Protein AF-W6TJW4-F1 (afdb_monomer_lite)

Sequence (112 aa):
MQLACTGLSKCDLFFLIGDEPINCIIERNNGVIGIVMIYIAALDMEVERIFNLINNDNFIELVNIDIENLTNHIKLFLQDSEFCSDLSELNYKDEFISFINIVNLNIGAEDR

Radius of gyration: 20.38 Å; chains: 1; bounding box: 44×28×56 Å

pLDDT: mean 82.29, std 10.37, range [35.94, 95.62]

Structure (mmCIF, N/CA/C/O backbone):
data_AF-W6TJW4-F1
#
_entry.id   AF-W6TJW4-F1
#
loop_
_atom_site.group_PDB
_atom_site.id
_atom_site.type_symbol
_atom_site.label_atom_id
_atom_site.label_alt_id
_atom_site.label_comp_id
_atom_site.label_asym_id
_atom_site.label_entity_id
_atom_site.label_seq_id
_atom_site.pdbx_PDB_ins_code
_atom_site.Cartn_x
_atom_site.Cartn_y
_atom_site.Cartn_z
_atom_site.occupancy
_atom_site.B_iso_or_equiv
_atom_site.auth_seq_id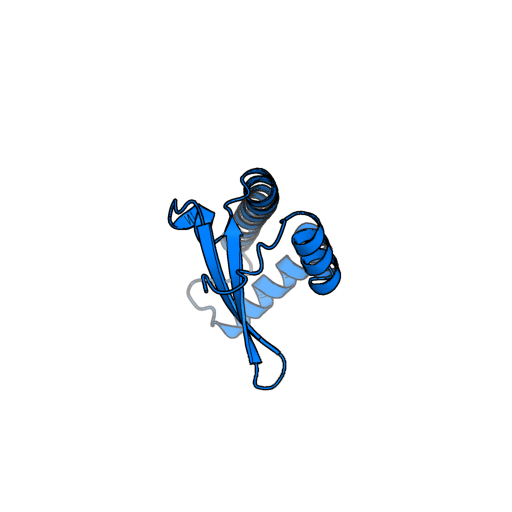
_atom_site.auth_comp_id
_atom_site.auth_asym_id
_atom_site.auth_atom_id
_atom_site.pdbx_PDB_model_num
ATOM 1 N N . MET A 1 1 ? -6.638 0.870 5.060 1.00 87.62 1 MET A N 1
ATOM 2 C CA . MET A 1 1 ? -6.354 -0.216 4.093 1.00 87.62 1 MET A CA 1
ATOM 3 C C . MET A 1 1 ? -6.966 -1.555 4.454 1.00 87.62 1 MET A C 1
ATOM 5 O O . MET A 1 1 ? -7.730 -2.053 3.645 1.00 87.62 1 MET A O 1
ATOM 9 N N . GLN A 1 2 ? -6.713 -2.121 5.640 1.00 90.25 2 GLN A N 1
ATOM 10 C CA . GLN A 1 2 ? -7.286 -3.424 6.026 1.00 90.25 2 GLN A CA 1
ATOM 11 C C . GLN A 1 2 ? -8.803 -3.508 5.796 1.00 90.25 2 GLN A C 1
ATOM 13 O O . GLN A 1 2 ? -9.254 -4.413 5.106 1.00 90.25 2 GLN A O 1
ATOM 18 N N . LEU A 1 3 ? -9.568 -2.512 6.265 1.00 92.81 3 LEU A N 1
ATOM 19 C CA . LEU A 1 3 ? -11.016 -2.436 6.023 1.00 92.81 3 LEU A CA 1
ATOM 20 C C . LEU A 1 3 ? -11.370 -2.456 4.532 1.00 92.81 3 LEU A C 1
ATOM 22 O O . LEU A 1 3 ? -12.321 -3.123 4.136 1.00 92.81 3 LEU A O 1
ATOM 26 N N . ALA A 1 4 ? -10.594 -1.769 3.688 1.00 92.00 4 ALA A N 1
ATOM 27 C CA . ALA A 1 4 ? -10.803 -1.771 2.243 1.00 92.00 4 ALA A CA 1
ATOM 28 C C . ALA A 1 4 ? -10.655 -3.181 1.651 1.00 92.00 4 ALA A C 1
ATOM 30 O O . ALA A 1 4 ? -11.525 -3.590 0.890 1.00 92.00 4 ALA A O 1
ATOM 31 N N . CYS A 1 5 ? -9.622 -3.926 2.058 1.00 93.81 5 CYS A N 1
ATOM 32 C CA . CYS A 1 5 ? -9.333 -5.269 1.552 1.00 93.81 5 CYS A CA 1
ATOM 33 C C . CYS A 1 5 ? -10.286 -6.347 2.088 1.00 93.81 5 CYS A C 1
ATOM 35 O O . CYS A 1 5 ? -10.602 -7.291 1.374 1.00 93.81 5 CYS A O 1
ATOM 37 N N . THR A 1 6 ? -10.735 -6.234 3.340 1.00 95.06 6 THR A N 1
ATOM 38 C CA . THR A 1 6 ? -11.604 -7.244 3.971 1.00 95.06 6 THR A CA 1
ATOM 39 C C . THR A 1 6 ? -13.091 -6.998 3.733 1.00 95.06 6 THR A C 1
ATOM 41 O O . THR A 1 6 ? -13.908 -7.872 4.009 1.00 95.06 6 THR A O 1
ATOM 44 N N . GLY A 1 7 ? -13.465 -5.802 3.272 1.00 93.75 7 GLY A N 1
ATOM 45 C CA . GLY A 1 7 ? -14.864 -5.394 3.136 1.00 93.75 7 GLY A CA 1
ATOM 46 C C . GLY A 1 7 ? -15.562 -5.102 4.470 1.00 93.75 7 GLY A C 1
ATOM 47 O O . GLY A 1 7 ? -16.747 -4.776 4.473 1.00 93.75 7 GLY A O 1
ATOM 48 N N . LEU A 1 8 ? -14.847 -5.175 5.598 1.00 95.62 8 LEU A N 1
ATOM 49 C CA . LEU A 1 8 ? -15.407 -4.872 6.913 1.00 95.62 8 LEU A CA 1
ATOM 50 C C . LEU A 1 8 ? -15.755 -3.381 7.042 1.00 95.62 8 LEU A C 1
ATOM 52 O O . LEU A 1 8 ? -15.122 -2.506 6.440 1.00 95.62 8 LEU A O 1
ATOM 56 N N . SER A 1 9 ? -16.771 -3.099 7.859 1.00 93.44 9 SER A N 1
ATOM 57 C CA . SER A 1 9 ? -17.258 -1.745 8.143 1.00 93.44 9 SER A CA 1
ATOM 58 C C . SER A 1 9 ? -16.556 -1.072 9.325 1.00 93.44 9 SER A C 1
ATOM 60 O O . SER A 1 9 ? -16.663 0.142 9.469 1.00 93.44 9 SER A O 1
ATOM 62 N N . LYS A 1 10 ? -15.837 -1.831 10.157 1.00 91.69 10 LYS A N 1
ATOM 63 C CA . LYS A 1 10 ? -15.088 -1.332 11.318 1.00 91.69 10 LYS A CA 1
ATOM 64 C C . LYS A 1 10 ? -13.952 -2.279 11.706 1.00 91.69 10 LYS A C 1
ATOM 66 O O . LYS A 1 10 ? -14.010 -3.462 11.365 1.00 91.69 10 LYS A O 1
ATOM 71 N N . CYS A 1 11 ? -12.947 -1.771 12.414 1.00 89.31 11 CYS A N 1
ATOM 72 C CA . CYS A 1 11 ? -11.929 -2.571 13.097 1.00 89.31 11 CYS A CA 1
ATOM 73 C C . CYS A 1 11 ? -11.645 -2.015 14.490 1.00 89.31 11 CYS A C 1
ATOM 75 O O . CYS A 1 11 ? -11.729 -0.807 14.706 1.00 89.31 11 CYS A O 1
ATOM 77 N N . ASP A 1 12 ? -11.250 -2.900 15.395 1.00 88.06 12 ASP A N 1
ATOM 78 C CA . ASP A 1 12 ? -10.780 -2.521 16.720 1.00 88.06 12 ASP A CA 1
ATOM 79 C C . ASP A 1 1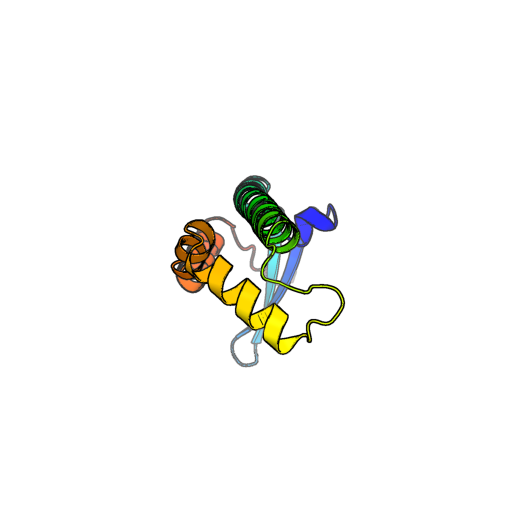2 ? -9.270 -2.253 16.664 1.00 88.06 12 ASP A C 1
ATOM 81 O O . ASP A 1 12 ? -8.499 -3.054 16.126 1.00 88.06 12 ASP A O 1
ATOM 85 N N . LEU A 1 13 ? -8.851 -1.107 17.194 1.00 86.75 13 LEU A N 1
ATOM 86 C CA . LEU A 1 13 ? -7.458 -0.732 17.379 1.00 86.75 13 LEU A CA 1
ATOM 87 C C . LEU A 1 13 ? -7.136 -0.796 18.872 1.00 86.75 13 LEU A C 1
ATOM 89 O O . LEU A 1 13 ? -7.585 0.046 19.649 1.00 86.75 13 LEU A O 1
ATOM 93 N N . PHE A 1 14 ? -6.315 -1.776 19.241 1.00 85.94 14 PHE A N 1
ATOM 94 C CA . PHE A 1 14 ? -5.827 -1.962 20.603 1.00 85.94 14 PHE A CA 1
ATOM 95 C C . PHE A 1 14 ? -4.397 -1.443 20.734 1.00 85.94 14 PHE A C 1
ATOM 97 O O . PHE A 1 14 ? -3.522 -1.825 19.955 1.00 85.94 14 PHE A O 1
ATOM 104 N N . PHE A 1 15 ? -4.146 -0.603 21.732 1.00 83.50 15 PHE A N 1
ATOM 105 C CA . PHE A 1 15 ? -2.803 -0.134 22.075 1.00 83.50 15 PHE A CA 1
ATOM 106 C C . PHE A 1 15 ? -2.690 0.149 23.573 1.00 83.50 15 PHE A C 1
ATOM 108 O O . PHE A 1 15 ? -3.692 0.336 24.256 1.00 83.50 15 PHE A O 1
ATOM 115 N N . LEU A 1 16 ? -1.461 0.152 24.089 1.00 82.94 16 LEU A N 1
ATOM 116 C CA . LEU A 1 16 ? -1.172 0.455 25.490 1.00 82.94 16 LEU A CA 1
ATOM 117 C C . LEU A 1 16 ? -0.675 1.899 25.623 1.00 82.94 16 LEU A C 1
ATOM 119 O O . LEU A 1 16 ? 0.184 2.328 24.847 1.00 82.94 16 LEU A O 1
ATOM 123 N N . ILE A 1 17 ? -1.165 2.625 26.629 1.00 81.81 17 ILE A N 1
ATOM 124 C CA . ILE A 1 17 ? -0.545 3.867 27.111 1.00 81.81 17 ILE A CA 1
ATOM 125 C C . ILE A 1 17 ? -0.008 3.583 28.517 1.00 81.81 17 ILE A C 1
ATOM 127 O O . ILE A 1 17 ? -0.762 3.517 29.484 1.00 81.81 17 ILE A O 1
ATOM 131 N N . GLY A 1 18 ? 1.306 3.372 28.633 1.00 87.56 18 GLY A N 1
ATOM 132 C CA . GLY A 1 18 ? 1.882 2.790 29.849 1.00 87.56 18 GLY A CA 1
ATOM 133 C C . GLY A 1 18 ? 1.407 1.345 30.021 1.00 87.56 18 GLY A C 1
ATOM 134 O O . GLY A 1 18 ? 1.543 0.554 29.090 1.00 87.56 18 GLY A O 1
ATOM 135 N N . ASP A 1 19 ? 0.822 1.031 31.178 1.00 89.06 19 ASP A N 1
ATOM 136 C CA . ASP A 1 19 ? 0.239 -0.288 31.474 1.00 89.06 19 ASP A CA 1
ATOM 137 C C . ASP A 1 19 ? -1.282 -0.347 31.214 1.00 89.06 19 ASP A C 1
ATOM 139 O O . ASP A 1 19 ? -1.912 -1.381 31.434 1.00 89.06 19 ASP A O 1
ATOM 143 N N . GLU A 1 20 ? -1.892 0.753 30.759 1.00 86.56 20 GLU A N 1
ATOM 144 C CA . GLU A 1 20 ? -3.338 0.851 30.555 1.00 86.56 20 GLU A CA 1
ATOM 145 C C . GLU A 1 20 ? -3.727 0.466 29.115 1.00 86.56 20 GLU A C 1
ATOM 147 O O . GLU A 1 20 ? -3.211 1.064 28.159 1.00 86.56 20 GLU A O 1
ATOM 152 N N . PRO A 1 21 ? -4.622 -0.524 28.924 1.00 86.00 21 PRO A N 1
ATOM 153 C CA . PRO A 1 21 ? -5.103 -0.903 27.606 1.00 86.00 21 PRO A CA 1
ATOM 154 C C . PRO A 1 21 ? -6.183 0.052 27.107 1.00 86.00 21 PRO A C 1
ATOM 156 O O . PRO A 1 21 ? -7.196 0.272 27.763 1.00 86.00 21 PRO A O 1
ATOM 159 N N . ILE A 1 22 ? -5.995 0.557 25.891 1.00 82.06 22 ILE A N 1
ATOM 160 C CA . ILE A 1 22 ? -6.970 1.376 25.179 1.00 82.06 22 ILE A CA 1
ATOM 161 C C . ILE A 1 22 ? -7.523 0.576 24.003 1.00 82.06 22 ILE A C 1
ATOM 163 O O . ILE A 1 22 ? -6.767 0.016 23.204 1.00 82.06 22 ILE A O 1
ATOM 167 N N . ASN A 1 23 ? -8.852 0.545 23.891 1.00 85.62 23 ASN A N 1
ATOM 168 C CA . ASN A 1 23 ? -9.563 0.024 22.730 1.00 85.62 23 ASN A CA 1
ATOM 169 C C . ASN A 1 23 ? -10.287 1.165 22.006 1.00 85.62 23 ASN A C 1
ATOM 171 O O . ASN A 1 23 ? -11.151 1.833 22.580 1.00 85.62 23 ASN A O 1
ATOM 175 N N . CYS A 1 24 ? -9.953 1.360 20.735 1.00 83.62 24 CYS A N 1
ATOM 176 C CA . CYS A 1 24 ? -10.596 2.332 19.864 1.00 83.62 24 CYS A CA 1
ATOM 177 C C . CYS A 1 24 ? -11.294 1.622 18.708 1.00 83.62 24 CYS A C 1
ATOM 179 O O . CYS A 1 24 ? -10.676 0.832 17.997 1.00 83.62 24 CYS A O 1
ATOM 181 N N . ILE A 1 25 ? -12.550 1.976 18.446 1.00 87.19 25 ILE A N 1
ATOM 182 C CA . ILE A 1 25 ? -13.241 1.507 17.243 1.00 87.19 25 ILE A CA 1
ATOM 183 C C . ILE A 1 25 ? -12.934 2.473 16.099 1.00 87.19 25 ILE A C 1
ATOM 185 O O . ILE A 1 25 ? -13.227 3.666 16.184 1.00 87.19 25 ILE A O 1
ATOM 189 N N . ILE A 1 26 ? -12.377 1.947 15.008 1.00 86.62 26 ILE A N 1
ATOM 190 C CA . ILE A 1 26 ? -12.167 2.683 13.761 1.00 86.62 26 ILE A CA 1
ATOM 191 C C . ILE A 1 26 ? -13.250 2.275 12.773 1.00 86.62 26 ILE A C 1
ATOM 193 O O . ILE A 1 26 ? -13.295 1.136 12.300 1.00 86.62 26 ILE A O 1
ATOM 197 N N . GLU A 1 27 ? -14.113 3.223 12.426 1.00 90.19 27 GLU A N 1
ATOM 198 C CA . GLU A 1 27 ? -15.106 3.036 11.376 1.00 90.19 27 GLU A CA 1
ATOM 199 C C . GLU A 1 27 ? -14.481 3.153 9.983 1.00 90.19 27 GLU A C 1
ATOM 201 O O . GLU A 1 27 ? -13.530 3.902 9.736 1.00 90.19 27 GLU A O 1
ATOM 206 N N . ARG A 1 28 ? -15.043 2.409 9.030 1.00 90.75 28 ARG A N 1
ATOM 207 C CA . ARG A 1 28 ? -14.634 2.473 7.632 1.00 90.75 28 ARG A CA 1
ATOM 208 C C . ARG A 1 28 ? -14.928 3.859 7.064 1.00 90.75 28 ARG A C 1
ATOM 210 O O . ARG A 1 28 ? -16.068 4.190 6.753 1.00 90.75 28 ARG A O 1
ATOM 217 N N . ASN A 1 29 ? -13.871 4.614 6.795 1.00 89.19 29 ASN A N 1
ATOM 218 C CA . ASN A 1 29 ? -13.966 5.885 6.094 1.00 89.19 29 ASN A CA 1
ATOM 219 C C . ASN A 1 29 ? -13.631 5.710 4.602 1.00 89.19 29 ASN A C 1
ATOM 221 O O . ASN A 1 29 ? -12.465 5.608 4.220 1.00 89.19 29 ASN A O 1
ATOM 225 N N . ASN A 1 30 ? -14.660 5.677 3.748 1.00 89.81 30 ASN A N 1
ATOM 226 C CA . ASN A 1 30 ? -14.481 5.533 2.297 1.00 89.81 30 ASN A CA 1
ATOM 227 C C . ASN A 1 30 ? -13.762 6.729 1.651 1.00 89.81 30 ASN A C 1
ATOM 229 O O . ASN A 1 30 ? -13.099 6.536 0.637 1.00 89.81 30 ASN A O 1
ATOM 233 N N . GLY A 1 31 ? -13.857 7.932 2.227 1.00 87.75 31 GLY A N 1
ATOM 234 C CA . GLY A 1 31 ? -13.129 9.106 1.738 1.00 87.75 31 GLY A CA 1
ATOM 235 C C . GLY A 1 31 ? -11.620 8.945 1.923 1.00 87.75 31 GLY A C 1
ATOM 236 O O . GLY A 1 31 ? -10.864 9.062 0.963 1.00 87.75 31 GLY A O 1
ATOM 237 N N . VAL A 1 32 ? -11.195 8.560 3.132 1.00 84.69 32 VAL A N 1
ATOM 238 C CA . VAL A 1 32 ? -9.784 8.252 3.431 1.00 84.69 32 VAL A CA 1
ATOM 239 C C . VAL A 1 32 ? -9.292 7.072 2.593 1.00 84.69 32 VAL A C 1
ATOM 241 O O . VAL A 1 32 ? -8.205 7.127 2.029 1.00 84.69 32 VAL A O 1
ATOM 244 N N . ILE A 1 33 ? -10.096 6.012 2.460 1.00 88.94 33 ILE A N 1
ATOM 245 C CA . ILE A 1 33 ? -9.747 4.873 1.598 1.00 88.94 33 ILE A CA 1
ATOM 246 C C . ILE A 1 33 ? -9.546 5.332 0.151 1.00 88.94 33 ILE A C 1
ATOM 248 O O . ILE A 1 33 ? -8.572 4.919 -0.466 1.00 88.94 33 ILE A O 1
ATOM 252 N N . GLY A 1 34 ? -10.423 6.187 -0.379 1.00 89.38 34 GLY A N 1
ATOM 253 C CA . GLY A 1 34 ? -10.297 6.728 -1.732 1.00 89.38 34 GLY A CA 1
ATOM 254 C C . GLY A 1 34 ? -8.979 7.471 -1.946 1.00 89.38 34 GLY A C 1
ATOM 255 O O . GLY A 1 34 ? -8.291 7.201 -2.924 1.00 89.38 34 GLY A O 1
ATOM 256 N N . ILE A 1 35 ? -8.589 8.329 -0.998 1.00 85.31 35 ILE A N 1
ATOM 257 C CA . ILE A 1 35 ? -7.301 9.041 -1.033 1.00 85.31 35 ILE A CA 1
ATOM 258 C C . ILE A 1 35 ? -6.138 8.045 -1.080 1.00 85.31 35 ILE A C 1
ATOM 260 O O . ILE A 1 35 ? -5.291 8.134 -1.962 1.00 85.31 35 ILE A O 1
ATOM 264 N N . VAL A 1 36 ? -6.118 7.052 -0.186 1.00 85.62 36 VAL A N 1
ATOM 265 C CA . VAL A 1 36 ? -5.037 6.052 -0.160 1.00 85.62 36 VAL A CA 1
ATOM 266 C C . VAL A 1 36 ? -4.997 5.225 -1.451 1.00 85.62 36 VAL A C 1
ATOM 268 O O . VAL A 1 36 ? -3.917 4.916 -1.946 1.00 85.62 36 VAL A O 1
ATOM 271 N N . MET A 1 37 ? -6.151 4.895 -2.034 1.00 88.56 37 MET A N 1
ATOM 272 C CA . MET A 1 37 ? -6.209 4.149 -3.296 1.00 88.56 37 MET A CA 1
ATOM 273 C C . MET A 1 37 ? -5.634 4.935 -4.481 1.00 88.56 37 MET A C 1
ATOM 275 O O . MET A 1 37 ? -5.068 4.313 -5.375 1.00 88.56 37 MET A O 1
ATOM 279 N N . ILE A 1 38 ? -5.716 6.271 -4.483 1.00 88.31 38 ILE A N 1
ATOM 280 C CA . ILE A 1 38 ? -5.056 7.109 -5.501 1.00 88.31 38 ILE A CA 1
ATOM 281 C C . ILE A 1 38 ? -3.534 6.938 -5.423 1.00 88.31 38 ILE A C 1
ATOM 283 O O . ILE A 1 38 ? -2.898 6.689 -6.444 1.00 88.31 38 ILE A O 1
ATOM 287 N N . TYR A 1 39 ? -2.961 6.994 -4.217 1.00 85.44 39 TYR A N 1
ATOM 288 C CA . TYR A 1 39 ? -1.526 6.762 -4.021 1.00 85.44 39 TYR A CA 1
ATOM 289 C C . TYR A 1 39 ? -1.106 5.346 -4.425 1.00 85.44 39 TYR A C 1
ATOM 291 O O . TYR A 1 39 ? -0.068 5.172 -5.056 1.00 85.44 39 TYR A O 1
ATOM 299 N N . ILE A 1 40 ? -1.917 4.333 -4.103 1.00 88.50 40 ILE A N 1
ATOM 300 C CA . ILE A 1 40 ? -1.641 2.945 -4.504 1.00 88.50 40 ILE A CA 1
ATOM 301 C C . ILE A 1 40 ? -1.654 2.801 -6.027 1.00 88.50 40 ILE A C 1
ATOM 303 O O . ILE A 1 40 ? -0.765 2.158 -6.572 1.00 88.50 40 ILE A O 1
ATOM 307 N N . ALA A 1 41 ? -2.625 3.406 -6.713 1.00 90.12 41 ALA A N 1
ATOM 308 C CA . ALA A 1 41 ? -2.694 3.358 -8.170 1.00 90.12 41 ALA A CA 1
ATOM 309 C C . ALA A 1 41 ? -1.480 4.035 -8.826 1.00 90.12 41 ALA A C 1
ATOM 311 O O . ALA A 1 41 ? -0.932 3.505 -9.787 1.00 90.12 41 ALA A O 1
ATOM 312 N N . ALA A 1 42 ? -1.031 5.174 -8.292 1.00 88.81 42 ALA A N 1
ATOM 313 C CA . ALA A 1 42 ? 0.176 5.842 -8.772 1.00 88.81 42 ALA A CA 1
ATOM 314 C C . ALA A 1 42 ? 1.441 4.995 -8.533 1.00 88.81 42 ALA A C 1
ATOM 316 O O . ALA A 1 42 ? 2.283 4.884 -9.421 1.00 88.81 42 ALA A O 1
ATOM 317 N N . LEU A 1 43 ? 1.539 4.329 -7.378 1.00 87.69 43 LEU A N 1
ATOM 318 C CA . LEU A 1 43 ? 2.638 3.405 -7.090 1.00 87.69 43 LEU A CA 1
ATOM 319 C C . LEU A 1 43 ? 2.649 2.210 -8.053 1.00 87.69 43 LEU A C 1
ATOM 321 O O . LEU A 1 43 ? 3.716 1.817 -8.513 1.00 87.69 43 LEU A O 1
ATOM 325 N N . ASP A 1 44 ? 1.482 1.651 -8.373 1.00 90.62 44 ASP A N 1
ATOM 326 C CA . ASP A 1 44 ? 1.352 0.536 -9.319 1.00 90.62 44 ASP A CA 1
ATOM 327 C C . ASP A 1 44 ? 1.837 0.934 -10.725 1.00 90.62 44 ASP A C 1
ATOM 329 O O . ASP A 1 44 ? 2.628 0.220 -11.342 1.00 90.62 44 ASP A O 1
ATOM 333 N N . MET A 1 45 ? 1.469 2.139 -11.183 1.00 90.44 45 MET A N 1
ATOM 334 C CA . MET A 1 45 ? 1.967 2.702 -12.445 1.00 90.44 45 MET A CA 1
ATOM 335 C C . MET A 1 45 ? 3.490 2.890 -12.442 1.00 90.44 45 MET A C 1
ATOM 337 O O . MET A 1 45 ? 4.147 2.600 -13.442 1.00 90.44 45 MET A O 1
ATOM 341 N N . GLU A 1 46 ? 4.074 3.349 -11.334 1.00 88.62 46 GLU A N 1
ATOM 342 C CA . GLU A 1 46 ? 5.529 3.510 -11.227 1.00 88.62 46 GLU A CA 1
ATOM 343 C C . GLU A 1 46 ? 6.270 2.171 -11.216 1.00 88.62 46 GLU A C 1
ATOM 345 O O . GLU A 1 46 ? 7.320 2.043 -11.850 1.00 88.62 46 GLU A O 1
ATOM 350 N N . VAL A 1 47 ? 5.717 1.148 -10.559 1.00 89.50 47 VAL A N 1
ATOM 351 C CA . VAL A 1 47 ? 6.266 -0.214 -10.607 1.00 89.50 47 VAL A CA 1
ATOM 352 C C . VAL A 1 47 ? 6.254 -0.741 -12.041 1.00 89.50 47 VAL A C 1
ATOM 354 O O . VAL A 1 47 ? 7.271 -1.257 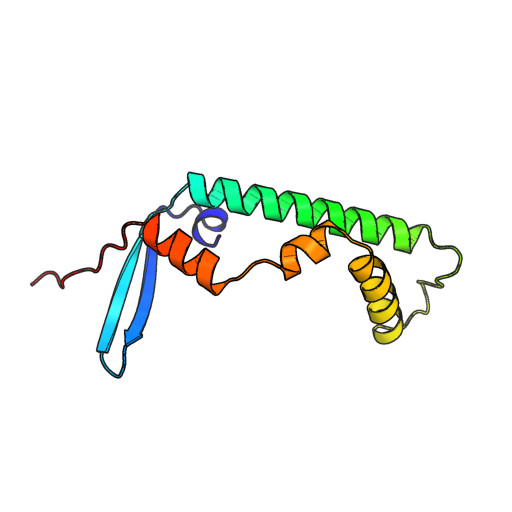-12.510 1.00 89.50 47 VAL A O 1
ATOM 357 N N . GLU A 1 48 ? 5.146 -0.568 -12.764 1.00 91.19 48 GLU A N 1
ATOM 358 C CA . GLU A 1 48 ? 5.045 -0.960 -14.171 1.00 91.19 48 GLU A CA 1
ATOM 359 C C . GLU A 1 48 ? 6.036 -0.182 -15.053 1.00 91.19 48 GLU A C 1
ATOM 361 O O . GLU A 1 48 ? 6.712 -0.768 -15.905 1.00 91.19 48 GLU A O 1
ATOM 366 N N . ARG A 1 49 ? 6.192 1.129 -14.824 1.00 89.69 49 ARG A N 1
ATOM 367 C CA . ARG A 1 49 ? 7.166 1.970 -15.534 1.00 89.69 49 ARG A CA 1
ATOM 368 C C . ARG A 1 49 ? 8.592 1.458 -15.339 1.00 89.69 49 ARG A C 1
ATOM 370 O O . ARG A 1 49 ? 9.308 1.279 -16.323 1.00 89.69 49 ARG A O 1
ATOM 377 N N . ILE A 1 50 ? 9.003 1.201 -14.096 1.00 88.06 50 ILE A N 1
ATOM 378 C CA . ILE A 1 50 ? 10.346 0.696 -13.771 1.00 88.06 50 ILE A CA 1
ATOM 379 C C . ILE A 1 50 ? 10.559 -0.690 -14.383 1.00 88.06 50 ILE A C 1
ATOM 381 O O . ILE A 1 50 ? 11.596 -0.933 -14.998 1.00 88.06 50 ILE A O 1
ATOM 385 N N . PHE A 1 51 ? 9.570 -1.579 -14.285 1.00 87.81 51 PHE A N 1
ATOM 386 C CA . PHE A 1 51 ? 9.621 -2.897 -14.915 1.00 87.81 51 PHE A CA 1
ATOM 387 C C . PHE A 1 51 ? 9.844 -2.802 -16.430 1.00 87.81 51 PHE A C 1
ATOM 389 O O . PHE A 1 51 ? 10.711 -3.482 -16.980 1.00 87.81 51 PHE A O 1
ATOM 396 N N . ASN A 1 52 ? 9.105 -1.921 -17.105 1.00 88.81 52 ASN A N 1
ATOM 397 C CA . ASN A 1 52 ? 9.251 -1.703 -18.539 1.00 88.81 52 ASN A CA 1
ATOM 398 C C . ASN A 1 52 ? 10.616 -1.106 -18.903 1.00 88.81 52 ASN A C 1
ATOM 400 O O . ASN A 1 52 ? 11.180 -1.491 -19.924 1.00 88.81 52 ASN A O 1
ATOM 404 N N . LEU A 1 53 ? 11.172 -0.205 -18.090 1.00 87.25 53 LEU A N 1
ATOM 405 C CA . LEU A 1 53 ? 12.522 0.321 -18.312 1.00 87.25 53 LEU A CA 1
ATOM 406 C C . LEU A 1 53 ? 13.573 -0.783 -18.208 1.00 87.25 53 LEU A C 1
ATOM 408 O O . LEU A 1 53 ? 14.382 -0.929 -19.116 1.00 87.25 53 LEU A O 1
ATOM 412 N N . ILE A 1 54 ? 13.501 -1.601 -17.158 1.00 85.31 54 ILE A N 1
ATOM 413 C CA . ILE A 1 54 ? 14.431 -2.710 -16.926 1.00 85.31 54 ILE A CA 1
ATOM 414 C C . ILE A 1 54 ? 14.379 -3.726 -18.073 1.00 85.31 54 ILE A C 1
ATOM 416 O O . ILE A 1 54 ? 15.419 -4.136 -18.576 1.00 85.31 54 ILE A O 1
ATOM 420 N N . ASN A 1 55 ? 13.183 -4.111 -18.527 1.00 84.50 55 ASN A N 1
ATOM 421 C CA . ASN A 1 55 ? 13.037 -5.089 -19.611 1.00 84.50 55 ASN A CA 1
ATOM 422 C C . ASN A 1 55 ? 13.528 -4.591 -20.974 1.00 84.50 55 ASN A C 1
ATOM 424 O O . ASN A 1 55 ? 13.867 -5.406 -21.829 1.00 84.50 55 ASN A O 1
ATOM 428 N N . ASN A 1 56 ? 13.520 -3.276 -21.197 1.00 85.19 56 ASN A N 1
ATOM 429 C CA . ASN A 1 56 ? 13.975 -2.664 -22.445 1.00 85.19 56 ASN A CA 1
ATOM 430 C C . ASN A 1 56 ? 15.432 -2.178 -22.368 1.00 85.19 56 ASN A C 1
ATOM 432 O O . ASN A 1 56 ? 15.952 -1.648 -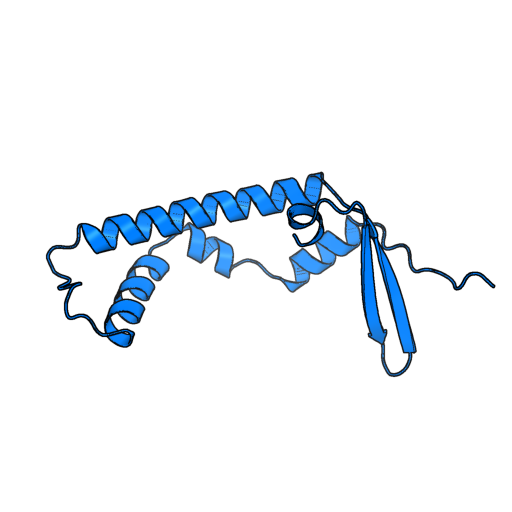23.354 1.00 85.19 56 ASN A O 1
ATOM 436 N N . ASP A 1 57 ? 16.094 -2.339 -21.220 1.00 81.38 57 ASP A N 1
ATOM 437 C CA . ASP A 1 57 ? 17.481 -1.940 -21.038 1.00 81.38 57 ASP A CA 1
ATOM 438 C C . ASP A 1 57 ? 18.432 -2.995 -21.623 1.00 81.38 57 ASP A C 1
ATOM 440 O O . ASP A 1 57 ? 18.712 -4.036 -21.029 1.00 81.38 57 ASP A O 1
ATOM 444 N N . ASN A 1 58 ? 18.965 -2.695 -22.809 1.00 76.00 58 ASN A N 1
ATOM 445 C CA . ASN A 1 58 ? 19.913 -3.558 -23.517 1.00 76.00 58 ASN A CA 1
ATOM 446 C C . ASN A 1 58 ? 21.277 -3.699 -22.812 1.00 76.00 58 ASN A C 1
ATOM 448 O O . ASN A 1 58 ? 22.098 -4.503 -23.255 1.00 76.00 58 ASN A O 1
ATOM 452 N N . PHE A 1 59 ? 21.551 -2.915 -21.763 1.00 74.56 59 PHE A N 1
ATOM 453 C CA . PHE A 1 59 ? 22.771 -3.023 -20.962 1.00 74.56 59 PHE A CA 1
ATOM 454 C C . PHE A 1 59 ? 22.631 -4.001 -19.787 1.00 74.56 59 PHE A C 1
ATOM 456 O O . PHE A 1 59 ? 23.645 -4.378 -19.197 1.00 74.56 59 PHE A O 1
ATOM 463 N N . ILE A 1 60 ? 21.410 -4.440 -19.459 1.00 74.44 60 ILE A N 1
ATOM 464 C CA . ILE A 1 60 ? 21.145 -5.334 -18.330 1.00 74.44 60 ILE A CA 1
ATOM 465 C C . ILE A 1 60 ? 20.951 -6.770 -18.829 1.00 74.44 60 ILE A C 1
ATOM 467 O O . ILE A 1 60 ? 19.961 -7.107 -19.476 1.00 74.44 60 ILE A O 1
ATOM 471 N N . GLU A 1 61 ? 21.869 -7.669 -18.467 1.00 79.25 61 GLU A N 1
ATOM 472 C CA . GLU A 1 61 ? 21.709 -9.103 -18.728 1.00 79.25 61 GLU A CA 1
ATOM 473 C C . GLU A 1 61 ? 20.817 -9.757 -17.657 1.00 79.25 61 GLU A C 1
ATOM 475 O O . GLU A 1 61 ? 21.286 -10.411 -16.725 1.00 79.25 61 GLU A O 1
ATOM 480 N N . LEU A 1 62 ? 19.498 -9.583 -17.793 1.00 77.94 62 LEU A N 1
ATOM 481 C CA . LEU A 1 62 ? 18.504 -10.028 -16.802 1.00 77.94 62 LEU A CA 1
ATOM 482 C C . LEU A 1 62 ? 18.539 -11.527 -16.482 1.00 77.94 62 LEU A C 1
ATOM 484 O O . LEU A 1 62 ? 18.143 -11.933 -15.395 1.00 77.94 62 LEU A O 1
ATOM 488 N N . VAL A 1 63 ? 19.006 -12.359 -17.413 1.00 77.12 63 VAL A N 1
ATOM 489 C CA . VAL A 1 63 ? 19.048 -13.820 -17.241 1.00 77.12 63 VAL A CA 1
ATOM 490 C C . VAL A 1 63 ? 20.088 -14.244 -16.198 1.00 77.12 63 VAL A C 1
ATOM 492 O O . VAL A 1 63 ? 19.901 -15.262 -15.538 1.00 77.12 63 VAL A O 1
ATOM 495 N N . ASN A 1 64 ? 21.157 -13.460 -16.032 1.00 82.62 64 ASN A N 1
ATOM 496 C CA . ASN A 1 64 ? 22.305 -13.801 -15.189 1.00 82.62 64 ASN A CA 1
ATOM 497 C C . ASN A 1 64 ? 22.559 -12.780 -14.067 1.00 82.62 64 ASN A C 1
ATOM 499 O O . ASN A 1 64 ? 23.554 -12.895 -13.351 1.00 82.62 64 ASN A O 1
ATOM 503 N N . ILE A 1 65 ? 21.682 -11.785 -13.908 1.00 86.19 65 ILE A N 1
ATOM 504 C CA . ILE A 1 65 ? 21.825 -10.765 -12.872 1.00 86.19 65 ILE A CA 1
ATOM 505 C C . ILE A 1 65 ? 21.578 -11.361 -11.481 1.00 86.19 65 ILE A C 1
ATOM 507 O O . ILE A 1 65 ? 20.603 -12.078 -11.249 1.00 86.19 65 ILE A O 1
ATOM 511 N N . ASP A 1 66 ? 22.457 -11.052 -10.532 1.00 90.38 66 ASP A N 1
ATOM 512 C CA . ASP A 1 66 ? 22.210 -11.359 -9.127 1.00 90.38 66 ASP A CA 1
ATOM 513 C C . ASP A 1 66 ? 21.263 -10.331 -8.477 1.00 90.38 66 ASP A C 1
ATOM 515 O O . ASP A 1 66 ? 21.014 -9.235 -8.989 1.00 90.38 66 ASP A O 1
ATOM 519 N N . ILE A 1 67 ? 20.716 -10.693 -7.315 1.00 89.06 67 ILE A N 1
ATOM 520 C CA . ILE A 1 67 ? 19.724 -9.876 -6.604 1.00 89.06 67 ILE A CA 1
ATOM 521 C C . ILE A 1 67 ? 20.299 -8.517 -6.186 1.00 89.06 67 ILE A C 1
ATOM 523 O O . ILE A 1 67 ? 19.568 -7.525 -6.175 1.00 89.06 67 ILE A O 1
ATOM 527 N N . GLU A 1 68 ? 21.583 -8.443 -5.838 1.00 90.69 68 GLU A N 1
ATOM 528 C CA . GLU A 1 68 ? 22.206 -7.206 -5.368 1.00 90.69 68 GLU A CA 1
ATOM 529 C C . GLU A 1 68 ? 22.363 -6.206 -6.517 1.00 90.69 68 GLU A C 1
ATOM 531 O O . GLU A 1 68 ? 21.954 -5.048 -6.402 1.00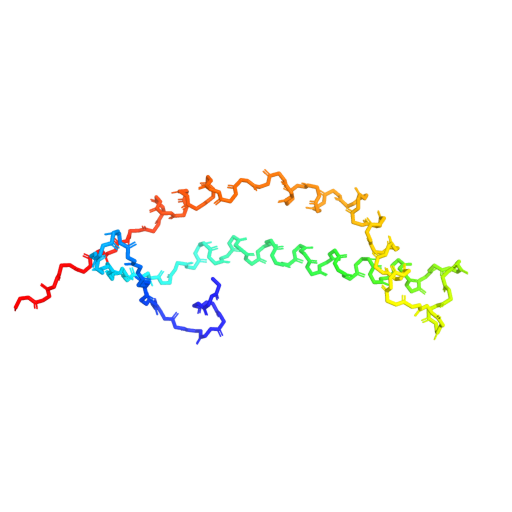 90.69 68 GLU A O 1
ATOM 536 N N . ASN A 1 69 ? 22.851 -6.673 -7.664 1.00 86.12 69 ASN A N 1
ATOM 537 C CA . ASN A 1 69 ? 22.966 -5.885 -8.881 1.00 86.12 69 ASN A CA 1
ATOM 538 C C . ASN A 1 69 ? 21.599 -5.439 -9.402 1.00 86.12 69 ASN A C 1
ATOM 540 O O . ASN A 1 69 ? 21.446 -4.271 -9.767 1.00 86.12 69 ASN A O 1
ATOM 544 N N . LEU A 1 70 ? 20.586 -6.310 -9.383 1.00 86.94 70 LEU A N 1
ATOM 545 C CA . LEU A 1 70 ? 19.221 -5.926 -9.753 1.00 86.94 70 LEU A CA 1
ATOM 546 C C . LEU A 1 70 ? 18.665 -4.862 -8.797 1.00 86.94 70 LEU A C 1
ATOM 548 O O . LEU A 1 70 ? 18.089 -3.866 -9.233 1.00 86.94 70 LEU A O 1
ATOM 552 N N . THR A 1 71 ? 18.896 -5.028 -7.493 1.00 88.69 71 THR A N 1
ATOM 553 C CA . THR A 1 71 ? 18.479 -4.057 -6.472 1.00 88.69 71 THR A CA 1
ATOM 554 C C . THR A 1 71 ? 19.129 -2.693 -6.702 1.00 88.69 71 THR A C 1
ATOM 556 O O . THR A 1 71 ? 18.464 -1.666 -6.573 1.00 88.69 71 THR A O 1
ATOM 559 N N . ASN A 1 72 ? 20.415 -2.658 -7.054 1.00 87.06 72 ASN A N 1
ATOM 560 C CA . ASN A 1 72 ? 21.121 -1.411 -7.337 1.00 87.06 72 ASN A CA 1
ATOM 561 C C . ASN A 1 72 ? 20.589 -0.719 -8.601 1.00 87.06 72 ASN A C 1
ATOM 563 O O . ASN A 1 72 ? 20.400 0.494 -8.573 1.00 87.06 72 ASN A O 1
ATOM 567 N N . HIS A 1 73 ? 20.257 -1.466 -9.659 1.00 84.75 73 HIS A N 1
ATOM 568 C CA . HIS A 1 73 ? 19.618 -0.894 -10.852 1.00 84.75 73 HIS A CA 1
ATOM 569 C C . HIS A 1 73 ? 18.240 -0.306 -10.537 1.00 84.75 73 HIS A C 1
ATOM 571 O O . HIS A 1 73 ? 17.962 0.835 -10.897 1.00 84.75 73 HIS A O 1
ATOM 577 N N . ILE A 1 74 ? 17.399 -1.036 -9.797 1.00 87.12 74 ILE A N 1
ATOM 578 C CA . ILE A 1 74 ? 16.089 -0.530 -9.363 1.00 87.12 74 ILE A CA 1
ATOM 579 C C . ILE A 1 74 ? 16.254 0.756 -8.542 1.00 87.12 74 ILE A C 1
ATOM 581 O O . ILE A 1 74 ? 15.536 1.723 -8.777 1.00 87.12 74 ILE A O 1
ATOM 585 N N . LYS A 1 75 ? 17.222 0.810 -7.617 1.00 87.00 75 LYS A N 1
ATOM 586 C CA . LYS A 1 75 ? 17.495 2.013 -6.813 1.00 87.00 75 LYS A CA 1
ATOM 587 C C . LYS A 1 75 ? 17.838 3.235 -7.662 1.00 87.00 75 LYS A C 1
ATOM 589 O O . LYS A 1 75 ? 17.400 4.322 -7.304 1.00 87.00 75 LYS A O 1
ATOM 594 N N . LEU A 1 76 ? 18.584 3.073 -8.756 1.00 85.81 76 LEU A N 1
ATOM 595 C CA . LEU A 1 76 ? 18.879 4.179 -9.673 1.00 85.81 76 LEU A CA 1
ATOM 596 C C . LEU A 1 76 ? 17.589 4.716 -10.310 1.00 85.81 76 LEU A C 1
ATOM 598 O O . LEU A 1 76 ? 17.335 5.912 -10.250 1.00 85.81 76 LEU A O 1
ATOM 602 N N . PHE A 1 77 ? 16.713 3.838 -10.808 1.00 84.12 77 PHE A N 1
ATOM 603 C CA . PHE A 1 77 ? 15.424 4.263 -11.372 1.00 84.12 77 PHE A CA 1
ATOM 604 C C . PHE A 1 77 ? 14.479 4.902 -10.345 1.00 84.12 77 PHE A C 1
ATOM 606 O O . PHE A 1 77 ? 13.672 5.759 -10.706 1.00 84.12 77 PHE A O 1
ATOM 613 N N . LEU A 1 78 ? 14.563 4.486 -9.078 1.00 83.75 78 LEU A N 1
ATOM 614 C CA . LEU A 1 78 ? 13.796 5.081 -7.981 1.00 83.75 78 LEU A CA 1
ATOM 615 C C . LEU A 1 78 ? 14.306 6.478 -7.602 1.00 83.75 78 LEU A C 1
ATOM 617 O O . LEU A 1 78 ? 13.493 7.319 -7.236 1.00 83.75 78 LEU A O 1
ATOM 621 N N . GLN A 1 79 ? 15.616 6.737 -7.688 1.00 82.19 79 GLN A N 1
ATOM 622 C CA . GLN A 1 79 ? 16.187 8.066 -7.415 1.00 82.19 79 GLN A CA 1
ATOM 623 C C . GLN A 1 79 ? 15.683 9.124 -8.399 1.00 82.19 79 GLN A C 1
ATOM 625 O O . GLN A 1 79 ? 15.459 10.263 -8.000 1.00 82.19 79 GLN A O 1
ATOM 630 N N . ASP A 1 80 ? 15.460 8.729 -9.652 1.00 80.94 80 ASP A N 1
ATOM 631 C CA . ASP A 1 80 ? 14.948 9.613 -10.701 1.00 80.94 80 ASP A CA 1
ATOM 632 C C . ASP A 1 80 ? 13.407 9.676 -10.741 1.00 80.94 80 ASP A C 1
ATOM 634 O O . ASP A 1 80 ? 12.837 10.399 -11.560 1.00 80.94 80 ASP A O 1
ATOM 638 N N . SER A 1 81 ? 12.704 8.910 -9.896 1.00 82.62 81 SER A N 1
ATOM 639 C CA . SER A 1 81 ? 11.238 8.933 -9.834 1.00 82.62 81 SER A CA 1
ATOM 640 C C . SER A 1 81 ? 10.752 10.112 -8.989 1.00 82.62 81 SER A C 1
ATOM 642 O O . SER A 1 81 ? 10.905 10.119 -7.766 1.00 82.62 81 SER A O 1
ATOM 644 N N . GLU A 1 82 ? 10.105 11.079 -9.645 1.00 82.44 82 GLU A N 1
ATOM 645 C CA . GLU A 1 82 ? 9.426 12.212 -8.997 1.00 82.44 82 GLU A CA 1
ATOM 646 C C . GLU A 1 82 ? 8.407 11.717 -7.961 1.00 82.44 82 GLU A C 1
ATOM 648 O O . GLU A 1 82 ? 8.428 12.146 -6.815 1.00 82.44 82 GLU A O 1
ATOM 653 N N . PHE A 1 83 ? 7.619 10.695 -8.305 1.00 82.31 83 PHE A N 1
ATOM 654 C CA . PHE A 1 83 ? 6.652 10.095 -7.386 1.00 82.31 83 PHE A CA 1
ATOM 655 C C . PHE A 1 83 ? 7.303 9.487 -6.133 1.00 82.31 83 PHE A C 1
ATOM 657 O O . PHE A 1 83 ? 6.802 9.659 -5.022 1.00 82.31 83 PHE A O 1
ATOM 664 N N . CYS A 1 84 ? 8.419 8.765 -6.278 1.00 80.44 84 CYS A N 1
ATOM 665 C CA . CYS A 1 84 ? 9.134 8.234 -5.115 1.00 80.44 84 CYS A CA 1
ATOM 666 C C . CYS A 1 84 ? 9.776 9.346 -4.275 1.00 80.44 84 CYS A C 1
ATOM 668 O O . CYS A 1 84 ? 9.846 9.207 -3.052 1.00 80.44 84 CYS A O 1
ATOM 670 N N . SER A 1 85 ? 10.214 10.434 -4.913 1.00 83.19 85 SER A N 1
ATOM 671 C CA . SER A 1 85 ? 10.698 11.636 -4.234 1.00 83.19 85 SER A CA 1
ATOM 672 C C . SER A 1 85 ? 9.588 12.261 -3.388 1.00 83.19 85 SER A C 1
ATOM 674 O O . SER A 1 85 ? 9.751 12.369 -2.173 1.00 83.19 85 SER A O 1
ATOM 676 N N . ASP A 1 86 ? 8.418 12.508 -3.979 1.00 82.81 86 ASP A N 1
ATOM 677 C CA . ASP A 1 86 ? 7.242 13.064 -3.299 1.00 82.81 86 ASP A CA 1
ATOM 678 C C . ASP A 1 86 ? 6.795 12.187 -2.118 1.00 82.81 86 ASP A C 1
ATOM 680 O O . ASP A 1 86 ? 6.518 12.677 -1.023 1.00 82.81 86 ASP A O 1
ATOM 684 N N . LEU A 1 87 ? 6.776 10.860 -2.300 1.00 78.94 87 LEU A N 1
ATOM 685 C CA . LEU A 1 87 ? 6.470 9.921 -1.216 1.00 78.94 87 LEU A CA 1
ATOM 686 C C . LEU A 1 87 ? 7.487 9.987 -0.069 1.00 78.94 87 LEU A C 1
ATOM 688 O O . LEU A 1 87 ? 7.118 9.763 1.084 1.00 78.94 87 LEU A O 1
ATOM 692 N N . SER A 1 88 ? 8.762 10.250 -0.363 1.00 78.19 88 SER A N 1
ATOM 693 C CA . SER A 1 88 ? 9.811 10.344 0.658 1.00 78.19 88 SER A CA 1
ATOM 694 C C . SER A 1 88 ? 9.688 11.602 1.521 1.00 78.19 88 SER A C 1
ATOM 696 O O . SER A 1 88 ? 10.146 11.605 2.664 1.00 78.19 88 SER A O 1
ATOM 698 N N . GLU A 1 89 ? 9.022 12.637 1.004 1.00 82.81 89 GLU A N 1
ATOM 699 C CA . GLU A 1 89 ? 8.735 13.877 1.726 1.00 82.81 89 GLU A CA 1
ATOM 700 C C . GLU A 1 89 ? 7.511 13.766 2.648 1.00 82.81 89 GLU A C 1
ATOM 702 O O . GLU A 1 89 ? 7.316 14.619 3.520 1.00 82.81 89 GLU A O 1
ATOM 707 N N . LEU A 1 90 ? 6.703 12.705 2.518 1.00 77.75 90 LEU A N 1
ATOM 708 C CA . LEU A 1 90 ? 5.551 12.490 3.391 1.00 77.75 90 LEU A CA 1
ATOM 709 C C . LEU A 1 90 ? 5.987 12.319 4.848 1.00 77.75 90 LEU A C 1
ATOM 711 O O . LEU A 1 90 ? 6.643 11.349 5.240 1.00 77.75 90 LEU A O 1
ATOM 715 N N . ASN A 1 91 ? 5.527 13.234 5.698 1.00 81.25 91 ASN A N 1
ATOM 716 C CA . ASN A 1 91 ? 5.694 13.105 7.132 1.00 81.25 91 ASN A CA 1
ATOM 717 C C . ASN A 1 91 ? 4.590 12.212 7.710 1.00 81.25 91 ASN A C 1
ATOM 719 O O . ASN A 1 91 ? 3.516 12.684 8.082 1.00 81.25 91 ASN A O 1
ATOM 723 N N . TYR A 1 92 ? 4.887 10.919 7.860 1.00 72.69 92 TYR A N 1
ATOM 724 C CA . TYR A 1 92 ? 3.966 9.929 8.432 1.00 72.69 92 TYR A CA 1
ATOM 725 C C . TYR A 1 92 ? 3.364 10.339 9.782 1.00 72.69 92 TYR A C 1
ATOM 727 O O . TYR A 1 92 ? 2.249 9.930 10.101 1.00 72.69 92 TYR A O 1
ATOM 735 N N . LYS A 1 93 ? 4.078 11.139 10.586 1.00 75.56 93 LYS A N 1
ATOM 736 C CA . LYS A 1 93 ? 3.553 11.645 11.856 1.00 75.56 93 LYS A CA 1
ATOM 737 C C . LYS A 1 93 ? 2.435 12.658 11.623 1.00 75.56 93 LYS A C 1
ATOM 739 O O . LYS A 1 93 ? 1.393 12.553 12.261 1.00 75.56 93 LYS A O 1
ATOM 744 N N . ASP A 1 94 ? 2.642 13.613 10.725 1.00 80.75 94 ASP A N 1
ATOM 745 C CA . ASP A 1 94 ? 1.655 14.655 10.436 1.00 80.75 94 ASP A CA 1
ATOM 746 C C . ASP A 1 94 ? 0.446 14.064 9.702 1.00 80.75 94 ASP A C 1
ATOM 748 O O . ASP A 1 94 ? -0.693 14.372 10.052 1.00 80.75 94 ASP A O 1
ATOM 752 N N . GLU A 1 95 ? 0.679 13.123 8.783 1.00 73.94 95 GLU A N 1
ATOM 753 C CA . GLU A 1 95 ? -0.375 12.350 8.115 1.00 73.94 95 GLU A CA 1
ATOM 754 C C . GLU A 1 95 ? -1.198 11.523 9.111 1.00 73.94 95 GLU A C 1
ATOM 756 O O . GLU A 1 95 ? -2.427 11.486 9.038 1.00 73.94 95 GLU A O 1
ATOM 761 N N . PHE A 1 96 ? -0.546 10.904 10.100 1.00 71.94 96 PHE A N 1
ATOM 762 C CA . PHE A 1 96 ? -1.244 10.191 11.165 1.00 71.94 96 PHE A CA 1
ATOM 763 C C . PHE A 1 96 ? -2.088 11.138 12.024 1.00 71.94 96 PHE A C 1
ATOM 765 O O . PHE A 1 96 ? -3.248 10.841 12.291 1.00 71.94 96 PHE A O 1
ATOM 772 N N . ILE A 1 97 ? -1.556 12.295 12.422 1.00 77.44 97 ILE A N 1
ATOM 773 C CA . ILE A 1 97 ? -2.327 13.295 13.177 1.00 77.44 97 ILE A CA 1
ATOM 774 C C . ILE A 1 97 ? -3.510 13.816 12.350 1.00 77.44 97 ILE A C 1
ATOM 776 O O . ILE A 1 97 ? -4.616 13.935 12.875 1.00 77.44 97 ILE A O 1
ATOM 780 N N . SER A 1 98 ? -3.313 14.067 11.055 1.00 74.81 98 SER A N 1
ATOM 781 C CA . SER A 1 98 ? -4.378 14.440 10.118 1.00 74.81 98 SER A CA 1
ATOM 782 C C . SER A 1 98 ? -5.465 13.366 10.057 1.00 74.81 98 SER A C 1
ATOM 784 O O . SER A 1 98 ? -6.646 13.672 10.220 1.00 74.81 98 SER A O 1
ATOM 786 N N . PHE A 1 99 ? -5.079 12.091 9.940 1.00 73.31 99 PHE A N 1
ATOM 787 C CA . PHE A 1 99 ? -6.007 10.967 10.009 1.00 73.31 99 PHE A CA 1
ATOM 788 C C . PHE A 1 99 ? -6.796 10.967 11.320 1.00 73.31 99 PHE A C 1
ATOM 790 O O . PHE A 1 99 ? -8.020 10.960 11.267 1.00 73.31 99 PHE A O 1
ATOM 797 N N . ILE A 1 100 ? -6.130 11.049 12.476 1.00 72.62 100 ILE A N 1
ATOM 798 C CA . ILE A 1 100 ? -6.780 11.081 13.798 1.00 72.62 100 ILE A CA 1
ATOM 799 C C . ILE A 1 100 ? -7.771 12.247 13.919 1.00 72.62 100 ILE A C 1
ATOM 801 O O . ILE A 1 100 ? -8.829 12.085 14.516 1.00 72.62 100 ILE A O 1
ATOM 805 N N . ASN A 1 101 ? -7.475 13.402 13.319 1.00 71.25 101 ASN A N 1
ATOM 806 C CA . ASN A 1 101 ? -8.401 14.537 13.293 1.00 71.25 101 ASN A CA 1
ATOM 807 C C . ASN A 1 101 ? -9.628 14.295 12.393 1.00 71.25 101 ASN A C 1
ATOM 809 O O . ASN A 1 101 ? -10.675 14.903 12.608 1.00 71.25 101 ASN A O 1
ATOM 813 N N . ILE A 1 102 ? -9.501 13.446 11.368 1.00 68.88 102 ILE A N 1
ATOM 814 C CA . ILE A 1 102 ? -10.564 13.132 10.402 1.00 68.88 102 ILE A CA 1
ATOM 815 C C . ILE A 1 102 ? -11.452 11.984 10.893 1.00 68.88 102 ILE A C 1
ATOM 817 O O . ILE A 1 102 ? -12.662 11.993 10.659 1.00 68.88 102 ILE A O 1
ATOM 821 N N . VAL A 1 103 ? -10.876 10.967 11.535 1.00 67.94 103 VAL A N 1
ATOM 822 C CA . VAL A 1 103 ? -11.650 9.879 12.138 1.00 67.94 103 VAL A CA 1
ATOM 823 C C . VAL A 1 103 ? -11.989 10.221 13.580 1.00 67.94 103 VAL A C 1
ATOM 825 O O . VAL A 1 103 ? -11.115 10.269 14.437 1.00 67.94 103 VAL A O 1
ATOM 828 N N . ASN A 1 104 ? -13.283 10.371 13.872 1.00 66.62 104 ASN A N 1
ATOM 829 C CA . ASN A 1 104 ? -13.771 10.326 15.247 1.00 66.62 104 ASN A CA 1
ATOM 830 C C . ASN A 1 104 ? -13.420 8.960 15.843 1.00 66.62 104 ASN A C 1
ATOM 832 O O . ASN A 1 104 ? -14.109 7.968 15.598 1.00 66.62 104 ASN A O 1
ATOM 836 N N . LEU A 1 105 ? -12.331 8.902 16.605 1.00 66.69 105 LEU A N 1
ATOM 837 C CA . LEU A 1 105 ? -11.998 7.723 17.381 1.00 66.69 105 LEU A CA 1
ATOM 838 C C . LEU A 1 105 ? -13.004 7.609 18.519 1.00 66.69 105 LEU A C 1
ATOM 840 O O . LEU A 1 105 ? -12.965 8.369 19.487 1.00 66.69 105 LEU A O 1
ATOM 844 N N . ASN A 1 106 ? -13.906 6.641 18.398 1.00 63.72 106 ASN A N 1
ATOM 845 C CA . ASN A 1 106 ? -14.773 6.262 19.497 1.00 63.72 106 ASN A CA 1
ATOM 846 C C . ASN A 1 106 ? -13.921 5.473 20.492 1.00 63.72 106 ASN A C 1
ATOM 848 O O . ASN A 1 106 ? -13.696 4.272 20.323 1.00 63.72 106 ASN A O 1
ATOM 852 N N . ILE A 1 107 ? -13.411 6.175 21.505 1.00 63.56 107 ILE A N 1
ATOM 853 C CA . ILE A 1 107 ? -12.850 5.541 22.694 1.00 63.56 107 ILE A CA 1
ATOM 854 C C . ILE A 1 107 ? -14.041 4.900 23.395 1.00 63.56 107 ILE A C 1
ATOM 856 O O . ILE A 1 107 ? -14.923 5.602 23.896 1.00 63.56 107 ILE A O 1
ATOM 860 N N . GLY A 1 108 ? -14.109 3.572 23.350 1.00 54.53 108 GLY A N 1
ATOM 861 C CA . GLY A 1 108 ? -15.136 2.837 24.065 1.00 54.53 108 GLY A CA 1
ATOM 862 C C . GLY A 1 108 ? -14.932 3.077 25.552 1.00 54.53 108 GLY A C 1
ATOM 863 O O . GLY A 1 108 ? -14.034 2.493 26.148 1.00 54.53 108 GLY A O 1
ATOM 864 N N . ALA A 1 109 ? -15.740 3.948 26.156 1.00 50.09 109 ALA A N 1
ATOM 865 C CA . ALA A 1 109 ? -15.984 3.818 27.579 1.00 50.09 109 ALA A CA 1
ATOM 866 C C . ALA A 1 109 ? -16.614 2.437 27.755 1.00 50.09 109 ALA A C 1
ATOM 868 O O . ALA A 1 109 ? -17.606 2.141 27.089 1.00 50.09 109 ALA A O 1
ATOM 869 N N . GLU A 1 110 ? -15.982 1.599 28.571 1.00 48.84 110 GLU A N 1
ATOM 870 C CA . GLU A 1 110 ? -16.492 0.290 28.961 1.00 48.84 110 GLU A CA 1
ATOM 871 C C . GLU A 1 110 ? -18.011 0.367 29.172 1.00 48.84 110 GLU A C 1
ATOM 873 O O . GLU A 1 110 ? -18.494 1.207 29.942 1.00 48.84 110 GLU A O 1
ATOM 878 N N . ASP A 1 111 ? -18.759 -0.486 28.467 1.00 43.53 111 ASP A N 1
ATOM 879 C CA . ASP A 1 111 ? -20.137 -0.786 28.836 1.00 43.53 111 ASP A CA 1
ATOM 880 C C . ASP A 1 111 ? -20.095 -1.280 30.292 1.00 43.53 111 ASP A C 1
ATOM 882 O O . ASP A 1 111 ? -19.604 -2.376 30.571 1.00 43.53 111 ASP A O 1
ATOM 886 N N . ARG A 1 112 ? -20.511 -0.405 31.214 1.00 35.94 112 ARG A N 1
ATOM 887 C CA . ARG A 1 112 ? -20.616 -0.672 32.654 1.00 35.94 112 ARG A CA 1
ATOM 888 C C . ARG A 1 112 ? -2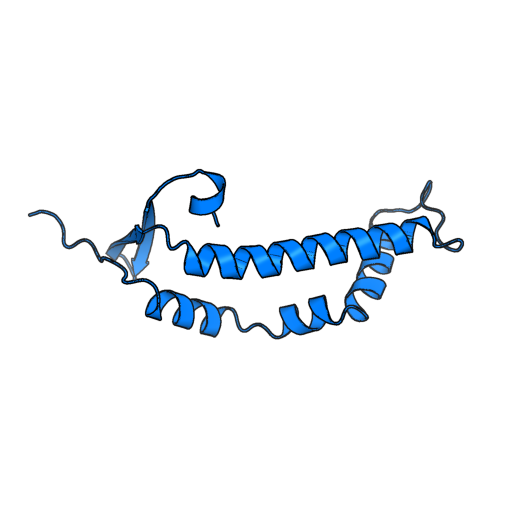1.587 -1.806 32.955 1.00 35.94 112 ARG A C 1
ATOM 890 O O . ARG A 1 112 ? -22.671 -1.832 32.330 1.00 35.94 112 ARG A O 1
#

Secondary structure (DSSP, 8-state):
-HHHHH--SEEEEEEEETTEEEEEEEE--HHHHHHHHHHHHHHHHHHHHHHHHHHH-TT--TTT--HHHHHHHHHHHHHT-HHHHHHHH--HHHHHHHHHHHS--EE-----

Foldseek 3Di:
DVCVVVVDQWDWDWDDDDPDIWIWIFGDDVVVVVVVVVLVVVVVVLVVVLVVCQVPPPVDPPVPDDPVRVVVSSVVSLVPDPSSVVVVPDDPVVVVVVVPVVTPTPGDPPPD

Organism: NCBI:txid1432657